Protein AF-A0A6M8U9L8-F1 (afdb_monomer_lite)

Radius of gyration: 52.96 Å; chains: 1; bounding box: 93×32×173 Å

Structure (mmCIF, N/CA/C/O backbone):
data_AF-A0A6M8U9L8-F1
#
_entry.id   AF-A0A6M8U9L8-F1
#
loop_
_atom_site.group_PDB
_atom_site.id
_atom_site.type_symbol
_atom_site.label_atom_id
_atom_site.label_alt_id
_atom_site.label_comp_id
_atom_site.label_asym_id
_atom_site.label_entity_id
_atom_site.label_seq_id
_atom_site.pdbx_PDB_ins_code
_atom_site.Cartn_x
_atom_site.Cartn_y
_atom_site.Cartn_z
_atom_site.occupancy
_atom_site.B_iso_or_equiv
_atom_site.auth_seq_id
_atom_site.auth_comp_id
_atom_site.auth_asym_id
_atom_site.auth_atom_id
_atom_site.pdbx_PDB_model_num
ATOM 1 N N . MET A 1 1 ? 26.056 -2.494 -105.503 1.00 37.75 1 MET A N 1
ATOM 2 C CA . MET A 1 1 ? 26.699 -3.694 -104.937 1.00 37.75 1 MET A CA 1
ATOM 3 C C . MET A 1 1 ? 26.930 -3.372 -103.472 1.00 37.75 1 MET A C 1
ATOM 5 O O . MET A 1 1 ? 27.810 -2.577 -103.179 1.00 37.75 1 MET A O 1
ATOM 9 N N . SER A 1 2 ? 26.021 -3.786 -102.592 1.00 46.62 2 SER A N 1
ATOM 10 C CA . SER A 1 2 ? 26.121 -3.546 -101.150 1.00 46.62 2 SER A CA 1
ATOM 11 C C . SER A 1 2 ? 26.682 -4.807 -100.513 1.00 46.62 2 SER A C 1
ATOM 13 O O . SER A 1 2 ? 25.949 -5.779 -100.346 1.00 46.62 2 SER A O 1
ATOM 15 N N . ASP A 1 3 ? 27.977 -4.791 -100.212 1.00 46.03 3 ASP A N 1
ATOM 16 C CA . ASP A 1 3 ? 28.649 -5.888 -99.523 1.00 46.03 3 ASP A CA 1
ATOM 17 C C . ASP A 1 3 ? 28.207 -5.886 -98.053 1.00 46.03 3 ASP A C 1
ATOM 19 O O . ASP A 1 3 ? 28.784 -5.211 -97.200 1.00 46.03 3 ASP A O 1
ATOM 23 N N . GLN A 1 4 ? 27.125 -6.610 -97.764 1.00 55.50 4 GLN A N 1
ATOM 24 C CA . GLN A 1 4 ? 26.787 -7.038 -96.411 1.00 55.50 4 GLN A CA 1
ATOM 25 C C . GLN A 1 4 ? 27.747 -8.165 -96.033 1.00 55.50 4 GLN A C 1
ATOM 27 O O . GLN A 1 4 ? 27.568 -9.319 -96.413 1.00 55.50 4 GLN A O 1
ATOM 32 N N . ILE A 1 5 ? 28.810 -7.807 -95.316 1.00 58.75 5 ILE A N 1
ATOM 33 C CA . ILE A 1 5 ? 29.641 -8.776 -94.610 1.00 58.75 5 ILE A CA 1
ATOM 34 C C . ILE A 1 5 ? 28.917 -9.079 -93.297 1.00 58.75 5 ILE A C 1
ATOM 36 O O . ILE A 1 5 ? 29.080 -8.362 -92.311 1.00 58.75 5 ILE A O 1
ATOM 40 N N . ASP A 1 6 ? 28.106 -10.135 -93.300 1.00 61.38 6 ASP A N 1
ATOM 41 C CA . ASP A 1 6 ? 27.538 -10.729 -92.088 1.00 61.38 6 ASP A CA 1
ATOM 42 C C . ASP A 1 6 ? 28.650 -11.472 -91.334 1.00 61.38 6 ASP A C 1
ATOM 44 O O . ASP A 1 6 ? 28.786 -12.695 -91.393 1.00 61.38 6 ASP A O 1
ATOM 48 N N . ALA A 1 7 ? 29.514 -10.717 -90.655 1.00 63.44 7 ALA A N 1
ATOM 49 C CA . ALA A 1 7 ? 30.402 -11.295 -89.659 1.00 63.44 7 ALA A CA 1
ATOM 50 C C . ALA A 1 7 ? 29.563 -11.656 -88.417 1.00 63.44 7 ALA A C 1
ATOM 52 O O . ALA A 1 7 ? 28.833 -10.794 -87.923 1.00 63.44 7 ALA A O 1
ATOM 53 N N . PRO A 1 8 ? 29.643 -12.891 -87.889 1.00 67.12 8 PRO A N 1
ATOM 54 C CA . PRO A 1 8 ? 28.975 -13.229 -86.639 1.00 67.12 8 PRO A CA 1
ATOM 55 C C . PRO A 1 8 ? 29.558 -12.373 -85.508 1.00 67.12 8 PRO A C 1
ATOM 57 O O . PRO A 1 8 ? 30.770 -12.371 -85.274 1.00 67.12 8 PRO A O 1
ATOM 60 N N . ASP A 1 9 ? 28.690 -11.623 -84.831 1.00 66.00 9 ASP A N 1
ATOM 61 C CA . ASP A 1 9 ? 29.057 -10.776 -83.701 1.00 66.00 9 ASP A CA 1
ATOM 62 C C . ASP A 1 9 ? 29.462 -11.651 -82.503 1.00 66.00 9 ASP A C 1
ATOM 64 O O . ASP A 1 9 ? 28.631 -12.115 -81.729 1.00 66.00 9 ASP A O 1
ATOM 68 N N . ASN A 1 10 ? 30.765 -11.903 -82.368 1.00 63.75 10 ASN A N 1
ATOM 69 C CA . ASN A 1 10 ? 31.366 -12.644 -81.254 1.00 63.75 10 ASN A CA 1
ATOM 70 C C . ASN A 1 10 ? 31.608 -11.757 -80.010 1.00 63.75 10 ASN A C 1
ATOM 72 O O . ASN A 1 10 ? 32.478 -12.063 -79.187 1.00 63.75 10 ASN A O 1
ATOM 76 N N . SER A 1 11 ? 30.870 -10.651 -79.855 1.00 64.75 11 SER A N 1
ATOM 77 C CA . SER A 1 11 ? 30.998 -9.747 -78.703 1.00 64.75 11 SER A CA 1
ATOM 78 C C . SER A 1 11 ? 30.590 -10.373 -77.362 1.00 64.75 11 SER A C 1
ATOM 80 O O . SER A 1 11 ? 31.027 -9.880 -76.321 1.00 64.75 11 SER A O 1
ATOM 82 N N . ASP A 1 12 ? 29.873 -11.502 -77.368 1.00 65.25 12 ASP A N 1
ATOM 83 C CA . ASP A 1 12 ? 29.506 -12.257 -76.158 1.00 65.25 12 ASP A CA 1
ATOM 84 C C . ASP A 1 12 ? 30.719 -12.813 -75.386 1.00 65.25 12 ASP A C 1
ATOM 86 O O . ASP A 1 12 ? 30.646 -13.007 -74.173 1.00 65.25 12 ASP A O 1
ATOM 90 N N . ASN A 1 13 ? 31.864 -13.012 -76.052 1.00 66.69 13 ASN A N 1
ATOM 91 C CA . ASN A 1 13 ? 33.110 -13.467 -75.417 1.00 66.69 13 ASN A CA 1
ATOM 92 C C . ASN A 1 13 ? 34.053 -12.322 -75.005 1.00 66.69 13 ASN A C 1
ATOM 94 O O . ASN A 1 13 ? 35.170 -12.569 -74.543 1.00 66.69 13 ASN A O 1
ATOM 98 N N . VAL A 1 14 ? 33.629 -11.063 -75.157 1.00 69.38 14 VAL A N 1
ATOM 99 C CA . VAL A 1 14 ? 34.424 -9.893 -74.775 1.00 69.38 14 VAL A CA 1
ATOM 100 C C . VAL A 1 14 ? 33.902 -9.347 -73.449 1.00 69.38 14 VAL A C 1
ATOM 102 O O . VAL A 1 14 ? 32.898 -8.638 -73.391 1.00 69.38 14 VAL A O 1
ATOM 105 N N . LEU A 1 15 ? 34.621 -9.637 -72.361 1.00 60.25 15 LEU A N 1
ATOM 106 C CA . LEU A 1 15 ? 34.394 -8.989 -71.069 1.00 60.25 15 LEU A CA 1
ATOM 107 C C . LEU A 1 15 ? 34.718 -7.495 -71.197 1.00 60.25 15 LEU A C 1
ATOM 109 O O . LEU A 1 15 ? 35.868 -7.069 -71.100 1.00 60.25 15 LEU A O 1
ATOM 113 N N . ALA A 1 16 ? 33.693 -6.679 -71.435 1.00 63.75 16 ALA A N 1
ATOM 114 C CA . ALA A 1 16 ? 33.822 -5.232 -71.417 1.00 63.75 16 ALA A CA 1
ATOM 115 C C . ALA A 1 16 ? 34.011 -4.768 -69.964 1.00 63.75 16 ALA A C 1
ATOM 117 O O . ALA A 1 16 ? 33.040 -4.496 -69.263 1.00 63.75 16 ALA A O 1
ATOM 118 N N . PHE A 1 17 ? 35.267 -4.655 -69.521 1.00 58.22 17 PHE A N 1
ATOM 119 C CA . PHE A 1 17 ? 35.649 -4.222 -68.166 1.00 58.22 17 PHE A CA 1
ATOM 120 C C . PHE A 1 17 ? 35.067 -2.859 -67.744 1.00 58.22 17 PHE A C 1
ATOM 122 O O . PHE A 1 17 ? 35.075 -2.522 -66.564 1.00 58.22 17 PHE A O 1
ATOM 129 N N . THR A 1 18 ? 34.555 -2.071 -68.691 1.00 62.97 18 THR A N 1
ATOM 130 C CA . THR A 1 18 ? 33.953 -0.752 -68.461 1.00 62.97 18 THR A CA 1
ATOM 131 C C . THR A 1 18 ? 32.427 -0.774 -68.359 1.00 62.97 18 THR A C 1
ATOM 133 O O . THR A 1 18 ? 31.834 0.237 -67.979 1.00 62.97 18 THR A O 1
ATOM 136 N N . LYS A 1 19 ? 31.761 -1.890 -68.687 1.00 61.91 19 LYS A N 1
ATOM 137 C CA . LYS A 1 19 ? 30.303 -2.001 -68.565 1.00 61.91 19 LYS A CA 1
ATOM 138 C C . LYS A 1 19 ? 29.949 -2.439 -67.150 1.00 61.91 19 LYS A C 1
ATOM 140 O O . LYS A 1 19 ? 30.323 -3.518 -66.703 1.00 61.91 19 LYS A O 1
ATOM 145 N N . ARG A 1 20 ? 29.186 -1.607 -66.445 1.00 63.09 20 ARG A N 1
ATOM 146 C CA . ARG A 1 20 ? 28.585 -1.998 -65.170 1.00 63.09 20 ARG A CA 1
ATOM 147 C C . ARG A 1 20 ? 27.508 -3.056 -65.445 1.00 63.09 20 ARG A C 1
ATOM 149 O O . ARG A 1 20 ? 26.636 -2.844 -66.283 1.00 63.09 20 ARG A O 1
ATOM 156 N N . PHE A 1 21 ? 27.590 -4.197 -64.761 1.00 67.00 21 PHE A N 1
ATOM 157 C CA . PHE A 1 21 ? 26.721 -5.365 -64.985 1.00 67.00 21 PHE A CA 1
ATOM 158 C C . PHE A 1 21 ? 25.262 -5.147 -64.548 1.00 67.00 21 PHE A C 1
ATOM 160 O O . PHE A 1 21 ? 24.376 -5.891 -64.958 1.00 67.00 21 PHE A O 1
ATOM 167 N N . ASP A 1 22 ? 25.003 -4.104 -63.755 1.00 74.94 22 ASP A N 1
ATOM 168 C CA . ASP A 1 22 ? 23.666 -3.659 -63.367 1.00 74.94 22 ASP A CA 1
ATOM 169 C C . ASP A 1 22 ? 23.398 -2.265 -63.955 1.00 74.94 22 ASP A C 1
ATOM 171 O O . ASP A 1 22 ? 24.148 -1.320 -63.689 1.00 74.94 22 ASP A O 1
ATOM 175 N N . LYS A 1 23 ? 22.314 -2.135 -64.733 1.00 73.31 23 LYS A N 1
ATOM 176 C CA . LYS A 1 23 ? 21.894 -0.880 -65.383 1.00 73.31 23 LYS A CA 1
ATOM 177 C C . LYS A 1 23 ? 21.602 0.246 -64.387 1.00 73.31 23 LYS A C 1
ATOM 179 O O . LYS A 1 23 ? 21.650 1.396 -64.791 1.00 73.31 23 LYS A O 1
ATOM 184 N N . ASN A 1 24 ? 21.328 -0.091 -63.122 1.00 79.38 24 ASN A N 1
ATOM 185 C CA . ASN A 1 24 ? 20.998 0.865 -62.058 1.00 79.38 24 ASN A CA 1
ATOM 186 C C . ASN A 1 24 ? 22.113 0.998 -61.000 1.00 79.38 24 ASN A C 1
ATOM 188 O O . ASN A 1 24 ? 21.875 1.489 -59.893 1.00 79.38 24 ASN A O 1
ATOM 192 N N . SER A 1 25 ? 23.314 0.486 -61.281 1.00 76.31 25 SER A N 1
ATOM 193 C CA . SER A 1 25 ? 24.465 0.554 -60.364 1.00 76.31 25 SER A CA 1
ATOM 194 C C . SER A 1 25 ? 24.912 1.989 -60.077 1.00 76.31 25 SER A C 1
ATOM 196 O O . SER A 1 25 ? 25.267 2.301 -58.947 1.00 76.31 25 SER A O 1
ATOM 198 N N . ASP A 1 26 ? 24.835 2.870 -61.070 1.00 76.62 26 ASP A N 1
ATOM 199 C CA . ASP A 1 26 ? 25.038 4.314 -60.943 1.00 76.62 26 ASP A CA 1
ATOM 200 C C . ASP A 1 26 ? 24.083 4.948 -59.920 1.00 76.62 26 ASP A C 1
ATOM 202 O O . ASP A 1 26 ? 24.523 5.640 -59.006 1.00 76.62 26 ASP A O 1
ATOM 206 N N . ILE A 1 27 ? 22.788 4.639 -59.990 1.00 80.62 27 ILE A N 1
ATOM 207 C CA . ILE A 1 27 ? 21.781 5.149 -59.051 1.00 80.62 27 ILE A CA 1
ATOM 208 C C . ILE A 1 27 ? 22.031 4.593 -57.644 1.00 80.62 27 ILE A C 1
ATOM 210 O O . ILE A 1 27 ? 21.899 5.323 -56.663 1.00 80.62 27 ILE A O 1
ATOM 214 N N . LYS A 1 28 ? 22.399 3.310 -57.525 1.00 79.00 28 LYS A N 1
ATOM 215 C CA . LYS A 1 28 ? 22.698 2.668 -56.232 1.00 79.00 28 LYS A CA 1
ATOM 216 C C . LYS A 1 28 ? 23.936 3.263 -55.560 1.00 79.00 28 LYS A C 1
ATOM 218 O O . LYS A 1 28 ? 23.901 3.483 -54.355 1.00 79.00 28 LYS A O 1
ATOM 223 N N . GLU A 1 29 ? 24.990 3.547 -56.321 1.00 78.44 29 GLU A N 1
ATOM 224 C CA . GLU A 1 29 ? 26.219 4.175 -55.815 1.00 78.44 29 GLU A CA 1
ATOM 225 C C . GLU A 1 29 ? 26.012 5.639 -55.400 1.00 78.44 29 GLU A C 1
ATOM 227 O O . GLU A 1 29 ? 26.686 6.121 -54.495 1.00 78.44 29 GLU A O 1
ATOM 232 N N . MET A 1 30 ? 25.046 6.334 -56.009 1.00 80.06 30 MET A N 1
ATOM 233 C CA . MET A 1 30 ? 24.701 7.722 -55.676 1.00 80.06 30 MET A CA 1
ATOM 234 C C . MET A 1 30 ? 23.762 7.855 -54.461 1.00 80.06 30 MET A C 1
ATOM 236 O O . MET A 1 30 ? 23.429 8.971 -54.056 1.00 80.06 30 MET A O 1
ATOM 240 N N . ARG A 1 31 ? 23.298 6.748 -53.859 1.00 82.12 31 ARG A N 1
ATOM 241 C CA . ARG A 1 31 ? 22.441 6.796 -52.663 1.00 82.12 31 ARG A CA 1
ATOM 242 C C . ARG A 1 31 ? 23.278 7.018 -51.404 1.00 82.12 31 ARG A C 1
ATOM 244 O O . ARG A 1 31 ? 24.106 6.195 -51.043 1.00 82.12 31 ARG A O 1
ATOM 251 N N . ASN A 1 32 ? 22.937 8.061 -50.647 1.00 85.81 32 ASN A N 1
ATOM 252 C CA . ASN A 1 32 ? 23.501 8.305 -49.311 1.00 85.81 32 ASN A CA 1
ATOM 253 C C . ASN A 1 32 ? 23.082 7.249 -48.271 1.00 85.81 32 ASN A C 1
ATOM 255 O O . ASN A 1 32 ? 23.735 7.098 -47.243 1.00 85.81 32 ASN A O 1
ATOM 259 N N . LEU A 1 33 ? 21.968 6.550 -48.517 1.00 85.88 33 LEU A N 1
ATOM 260 C CA . LEU A 1 33 ? 21.425 5.522 -47.636 1.00 85.88 33 LEU A CA 1
ATOM 261 C C . LEU A 1 33 ? 21.491 4.157 -48.319 1.00 85.88 33 LEU A C 1
ATOM 263 O O . LEU A 1 33 ? 20.802 3.922 -49.318 1.00 85.88 33 LEU A O 1
ATOM 267 N N . VAL A 1 34 ? 22.260 3.254 -47.715 1.00 84.38 34 VAL A N 1
ATOM 268 C CA . VAL A 1 34 ? 22.247 1.823 -48.016 1.00 84.38 34 VAL A CA 1
ATOM 269 C C . VAL A 1 34 ? 21.491 1.124 -46.892 1.00 84.38 34 VAL A C 1
ATOM 271 O O . VAL A 1 34 ? 21.920 1.132 -45.739 1.00 84.38 34 VAL A O 1
ATOM 274 N N . GLU A 1 35 ? 20.336 0.557 -47.220 1.00 81.12 35 GLU A N 1
ATOM 275 C CA . GLU A 1 35 ? 19.510 -0.177 -46.264 1.00 81.12 35 GLU A CA 1
ATOM 276 C C . GLU A 1 35 ? 20.122 -1.557 -46.013 1.00 81.12 35 GLU A C 1
ATOM 278 O O . GLU A 1 35 ? 20.337 -2.337 -46.942 1.00 81.12 35 GLU A O 1
ATOM 283 N N . ALA A 1 36 ? 20.412 -1.863 -44.748 1.00 80.38 36 ALA A N 1
ATOM 284 C CA . ALA A 1 36 ? 20.791 -3.213 -44.359 1.00 80.38 36 ALA A CA 1
ATOM 285 C C . ALA A 1 36 ? 19.568 -4.145 -44.465 1.00 80.38 36 ALA A C 1
ATOM 287 O O . ALA A 1 36 ? 18.459 -3.726 -44.115 1.00 80.38 36 ALA A O 1
ATOM 288 N N . PRO A 1 37 ? 19.741 -5.406 -44.906 1.00 80.69 37 PRO A N 1
ATOM 289 C CA . PRO A 1 37 ? 18.648 -6.367 -44.928 1.00 80.69 37 PRO A CA 1
ATOM 290 C C . PRO A 1 37 ? 18.084 -6.560 -43.510 1.00 80.69 37 PRO A C 1
ATOM 292 O O . PRO A 1 37 ? 18.851 -6.589 -42.539 1.00 80.69 37 PRO A O 1
ATOM 295 N N . PRO A 1 38 ? 16.752 -6.672 -43.362 1.00 71.38 38 PRO A N 1
ATOM 296 C CA . PRO A 1 38 ? 16.132 -6.805 -42.055 1.00 71.38 38 PRO A CA 1
ATOM 297 C C . PRO A 1 38 ? 16.594 -8.107 -41.382 1.00 71.38 38 PRO A C 1
ATOM 299 O O . PRO A 1 38 ? 16.643 -9.152 -42.032 1.00 71.38 38 PRO A O 1
ATOM 302 N N . PRO A 1 39 ? 16.932 -8.085 -40.083 1.00 71.25 39 PRO A N 1
ATOM 303 C CA . PRO A 1 39 ? 17.312 -9.297 -39.371 1.00 71.25 39 PRO A CA 1
ATOM 304 C C . PRO A 1 39 ? 16.110 -10.246 -39.244 1.00 71.25 39 PRO A C 1
ATOM 306 O O . PRO A 1 39 ? 15.077 -9.856 -38.706 1.00 71.25 39 PRO A O 1
ATOM 309 N N . GLU A 1 40 ? 16.265 -11.508 -39.660 1.00 66.88 40 GLU A N 1
ATOM 310 C CA . GLU A 1 40 ? 15.182 -12.513 -39.704 1.00 66.88 40 GLU A CA 1
ATOM 311 C C . GLU A 1 40 ? 14.533 -12.813 -38.336 1.00 66.88 40 GLU A C 1
ATOM 313 O O . GLU A 1 40 ? 13.386 -13.253 -38.274 1.00 66.88 40 GLU A O 1
ATOM 318 N N . HIS A 1 41 ? 15.235 -12.561 -37.221 1.00 62.31 41 HIS A N 1
ATOM 319 C CA . HIS A 1 41 ? 14.818 -13.022 -35.885 1.00 62.31 41 HIS A CA 1
ATOM 320 C C . HIS A 1 41 ? 14.964 -11.996 -34.749 1.00 62.31 41 HIS A C 1
ATOM 322 O O . HIS A 1 41 ? 14.997 -12.375 -33.577 1.00 62.31 41 HIS A O 1
ATOM 328 N N . LYS A 1 42 ? 15.074 -10.692 -35.037 1.00 59.59 42 LYS A N 1
ATOM 329 C CA . LYS A 1 42 ? 15.208 -9.677 -33.974 1.00 59.59 42 LYS A CA 1
ATOM 330 C C . LYS A 1 42 ? 13.934 -8.852 -33.836 1.00 59.59 42 LYS A C 1
ATOM 332 O O . LYS A 1 42 ? 13.553 -8.126 -34.745 1.00 59.59 42 LYS A O 1
ATOM 337 N N . HIS A 1 43 ? 13.311 -8.914 -32.658 1.00 59.34 43 HIS A N 1
ATOM 338 C CA . HIS A 1 43 ? 12.289 -7.946 -32.271 1.00 59.34 43 HIS A CA 1
ATOM 339 C C . HIS A 1 43 ? 12.877 -6.530 -32.325 1.00 59.34 43 HIS A C 1
ATOM 341 O O . HIS A 1 43 ? 13.947 -6.279 -31.769 1.00 59.34 43 HIS A O 1
ATOM 347 N N . HIS A 1 44 ? 12.163 -5.604 -32.971 1.00 62.16 44 HIS A N 1
ATOM 348 C CA . HIS A 1 44 ? 12.634 -4.240 -33.233 1.00 62.16 44 HIS A CA 1
ATOM 349 C C . HIS A 1 44 ? 12.971 -3.423 -31.980 1.00 62.16 44 HIS A C 1
ATOM 351 O O . HIS A 1 44 ? 13.670 -2.422 -32.088 1.00 62.16 44 HIS A O 1
ATOM 357 N N . ARG A 1 45 ? 12.486 -3.815 -30.793 1.00 69.69 45 ARG A N 1
ATOM 358 C CA . ARG A 1 45 ? 12.817 -3.133 -29.537 1.00 69.69 45 ARG A CA 1
ATOM 359 C C . ARG A 1 45 ? 13.079 -4.123 -28.419 1.00 69.69 45 ARG A C 1
ATOM 361 O O . ARG A 1 45 ? 12.251 -4.973 -28.098 1.00 69.69 45 ARG A O 1
ATOM 368 N N . CYS A 1 46 ? 14.239 -3.966 -27.801 1.00 79.44 46 CYS A N 1
ATOM 369 C CA . CYS A 1 46 ? 14.611 -4.667 -26.587 1.00 79.44 46 CYS A CA 1
ATOM 370 C C . CYS A 1 46 ? 14.068 -3.920 -25.359 1.00 79.44 46 CYS A C 1
ATOM 372 O O . CYS A 1 46 ? 14.253 -2.713 -25.248 1.00 79.44 46 CYS A O 1
ATOM 374 N N . GLN A 1 47 ? 13.457 -4.643 -24.413 1.00 77.56 47 GLN A N 1
ATOM 375 C CA . GLN A 1 47 ? 12.951 -4.087 -23.144 1.00 77.56 47 GLN A CA 1
ATOM 376 C C . GLN A 1 47 ? 13.838 -4.402 -21.925 1.00 77.56 47 GLN A C 1
ATOM 378 O O . GLN A 1 47 ? 13.474 -4.115 -20.787 1.00 77.56 47 GLN A O 1
ATOM 383 N N . HIS A 1 48 ? 15.000 -5.024 -22.122 1.00 87.12 48 HIS A N 1
ATOM 384 C CA . HIS A 1 48 ? 15.901 -5.343 -21.017 1.00 87.12 48 HIS A CA 1
ATOM 385 C C . HIS A 1 48 ? 16.525 -4.079 -20.410 1.00 87.12 48 HIS A C 1
ATOM 387 O O . HIS A 1 48 ? 17.004 -3.205 -21.128 1.00 87.12 48 HIS A O 1
ATOM 393 N N . ALA A 1 49 ? 16.602 -4.037 -19.079 1.00 84.38 49 ALA A N 1
ATOM 394 C CA . ALA A 1 49 ? 17.160 -2.899 -18.350 1.00 84.38 49 ALA A CA 1
ATOM 395 C C . ALA A 1 49 ? 18.684 -2.756 -18.514 1.00 84.38 49 ALA A C 1
ATOM 397 O O . ALA A 1 49 ? 19.200 -1.645 -18.570 1.00 84.38 49 ALA A O 1
ATOM 398 N N . ASN A 1 50 ? 19.405 -3.878 -18.602 1.00 89.81 50 ASN A N 1
ATOM 399 C CA . ASN A 1 50 ? 20.865 -3.880 -18.588 1.00 89.81 50 ASN A CA 1
ATOM 400 C C . ASN A 1 50 ? 21.431 -3.591 -19.984 1.00 89.81 50 ASN A C 1
ATOM 402 O O . ASN A 1 50 ? 21.335 -4.431 -20.888 1.00 89.81 50 ASN A O 1
ATOM 406 N N . VAL A 1 51 ? 22.079 -2.437 -20.121 1.00 92.81 51 VAL A N 1
ATOM 407 C CA . VAL A 1 51 ? 22.746 -1.988 -21.347 1.00 92.81 51 VAL A CA 1
ATOM 408 C C . VAL A 1 51 ? 24.253 -1.823 -21.136 1.00 92.81 51 VAL A C 1
ATOM 410 O O . VAL A 1 51 ? 24.738 -1.651 -20.018 1.00 92.81 51 VAL A O 1
ATOM 413 N N . LEU A 1 52 ? 25.008 -1.947 -22.219 1.00 93.12 52 LEU A N 1
ATOM 414 C CA . LEU A 1 52 ? 26.397 -1.544 -22.348 1.00 93.12 52 LEU A CA 1
ATOM 415 C C . LEU A 1 52 ? 26.406 -0.218 -23.107 1.00 93.12 52 LEU A C 1
ATOM 417 O O . LEU A 1 52 ? 25.746 -0.091 -24.137 1.00 93.12 52 LEU A O 1
ATOM 421 N N . VAL A 1 53 ? 27.121 0.758 -22.557 1.00 94.00 53 VAL A N 1
ATOM 422 C CA . VAL A 1 53 ? 27.286 2.091 -23.137 1.00 94.00 53 VAL A CA 1
ATOM 423 C C . VAL A 1 53 ? 28.624 2.111 -23.858 1.00 94.00 53 VAL A C 1
ATOM 425 O O . VAL A 1 53 ? 29.653 1.868 -23.231 1.00 94.00 53 VAL A O 1
ATOM 428 N N . ASP A 1 54 ? 28.599 2.371 -25.159 1.00 93.38 54 ASP A N 1
ATOM 429 C CA . ASP A 1 54 ? 29.799 2.583 -25.958 1.00 93.38 54 ASP A CA 1
ATOM 430 C C . ASP A 1 54 ? 29.971 4.084 -26.214 1.00 93.38 54 ASP A C 1
ATOM 432 O O . ASP A 1 54 ? 29.184 4.696 -26.941 1.00 93.38 54 ASP A O 1
ATOM 436 N N . GLU A 1 55 ? 30.977 4.689 -25.585 1.00 92.94 55 GLU A N 1
ATOM 437 C CA . GLU A 1 55 ? 31.260 6.124 -25.707 1.00 92.94 55 GLU A CA 1
ATOM 438 C C . GLU A 1 55 ? 31.814 6.497 -27.083 1.00 92.94 55 GLU A C 1
ATOM 440 O O . GLU A 1 55 ? 31.517 7.577 -27.597 1.00 92.94 55 GLU A O 1
ATOM 445 N N . HIS A 1 56 ? 32.591 5.599 -27.692 1.00 94.56 56 HIS A N 1
ATOM 446 C CA . HIS A 1 56 ? 33.253 5.852 -28.964 1.00 94.56 56 HIS A CA 1
ATOM 447 C C . HIS A 1 56 ? 32.233 5.874 -30.104 1.00 94.56 56 HIS A C 1
ATOM 449 O O . HIS A 1 56 ? 32.194 6.818 -30.892 1.00 94.56 56 HIS A O 1
ATOM 455 N N . TYR A 1 57 ? 31.362 4.863 -30.161 1.00 91.38 57 TYR A N 1
ATOM 456 C CA . TYR A 1 57 ? 30.317 4.779 -31.186 1.00 91.38 57 TYR A CA 1
ATOM 457 C C . TYR A 1 57 ? 29.012 5.479 -30.787 1.00 91.38 57 TYR A C 1
ATOM 459 O O . TYR A 1 57 ? 28.103 5.574 -31.609 1.00 91.38 57 TYR A O 1
ATOM 467 N N . ARG A 1 58 ? 28.916 5.991 -29.549 1.00 90.50 58 ARG A N 1
ATOM 468 C CA . ARG A 1 58 ? 27.705 6.599 -28.964 1.00 90.50 58 ARG A CA 1
ATOM 469 C C . ARG A 1 58 ? 26.480 5.693 -29.096 1.00 90.50 58 ARG A C 1
ATOM 471 O O . ARG A 1 58 ? 25.395 6.136 -29.471 1.00 90.50 58 ARG A O 1
ATOM 478 N N . GLN A 1 59 ? 26.663 4.410 -28.803 1.00 91.56 59 GLN A N 1
ATOM 479 C CA . GLN A 1 59 ? 25.633 3.387 -28.956 1.00 91.56 59 GLN A CA 1
ATOM 480 C C . GLN A 1 59 ? 25.341 2.702 -27.627 1.00 91.56 59 GLN A C 1
ATOM 482 O O . GLN A 1 59 ? 26.238 2.421 -26.833 1.00 91.56 59 GLN A O 1
ATOM 487 N N . LEU A 1 60 ? 24.063 2.398 -27.402 1.00 92.25 60 LEU A N 1
ATOM 488 C CA . LEU A 1 60 ? 23.642 1.524 -26.317 1.00 92.25 60 LEU A CA 1
ATOM 489 C C . LEU A 1 60 ? 23.362 0.140 -26.881 1.00 92.25 60 LEU A C 1
ATOM 491 O O . LEU A 1 60 ? 22.594 -0.007 -27.829 1.00 92.25 60 LEU A O 1
ATOM 495 N N . THR A 1 61 ? 23.945 -0.889 -26.280 1.00 91.62 61 THR A N 1
ATOM 496 C CA . THR A 1 61 ? 23.684 -2.282 -26.653 1.00 91.62 61 THR A CA 1
ATOM 497 C C . THR A 1 61 ? 23.129 -3.049 -25.467 1.00 91.62 61 THR A C 1
ATOM 499 O O . THR A 1 61 ? 23.598 -2.933 -24.339 1.00 91.62 61 THR A O 1
ATOM 502 N N . CYS A 1 62 ? 22.092 -3.849 -25.677 1.00 90.81 62 CYS A N 1
ATOM 503 C CA . CYS A 1 62 ? 21.564 -4.692 -24.619 1.00 90.81 62 CYS A CA 1
ATOM 504 C C . CYS A 1 62 ? 22.566 -5.798 -24.264 1.00 90.81 62 CYS A C 1
ATOM 506 O O . CYS A 1 62 ? 22.948 -6.587 -25.124 1.00 90.81 62 CYS A O 1
ATOM 508 N N . ARG A 1 63 ? 22.895 -5.958 -22.976 1.00 91.25 63 ARG A N 1
ATOM 509 C CA . ARG A 1 63 ? 23.806 -7.026 -22.523 1.00 91.25 63 ARG A CA 1
ATOM 510 C C . ARG A 1 63 ? 23.233 -8.441 -22.640 1.00 91.25 63 ARG A C 1
ATOM 512 O O . ARG A 1 63 ? 23.989 -9.399 -22.587 1.00 91.25 63 ARG A O 1
ATOM 519 N N . ARG A 1 64 ? 21.907 -8.587 -22.744 1.00 87.56 64 ARG A N 1
ATOM 520 C CA . ARG A 1 64 ? 21.237 -9.898 -22.825 1.00 87.56 64 ARG A CA 1
ATOM 521 C C . ARG A 1 64 ? 21.044 -10.383 -24.255 1.00 87.56 64 ARG A C 1
ATOM 523 O O . ARG A 1 64 ? 21.295 -11.546 -24.529 1.00 87.56 64 ARG A O 1
ATOM 530 N N . CYS A 1 65 ? 20.573 -9.513 -25.146 1.00 86.25 65 CYS A N 1
ATOM 531 C CA . CYS A 1 65 ? 20.254 -9.892 -26.526 1.00 86.25 65 CYS A CA 1
ATOM 532 C C . CYS A 1 65 ? 21.166 -9.246 -27.577 1.00 86.25 65 CYS A C 1
ATOM 534 O O . CYS A 1 65 ? 20.987 -9.501 -28.766 1.00 86.25 65 CYS A O 1
ATOM 536 N N . GLY A 1 66 ? 22.105 -8.384 -27.174 1.00 86.12 66 GLY A N 1
ATOM 537 C CA . GLY A 1 66 ? 23.023 -7.699 -28.089 1.00 86.12 66 GLY A CA 1
ATOM 538 C C . GLY A 1 66 ? 22.348 -6.700 -29.034 1.00 86.12 66 GLY A C 1
ATOM 539 O O . GLY A 1 66 ? 22.986 -6.215 -29.962 1.00 86.12 66 GLY A O 1
ATOM 540 N N . ALA A 1 67 ? 21.057 -6.406 -28.850 1.00 86.75 67 ALA A N 1
ATOM 541 C CA . ALA A 1 67 ? 20.344 -5.444 -29.680 1.00 86.75 67 ALA A CA 1
ATOM 542 C C . ALA A 1 67 ? 20.849 -4.023 -29.410 1.00 86.75 67 ALA A C 1
ATOM 544 O O . ALA A 1 67 ? 20.998 -3.642 -28.248 1.00 86.75 67 ALA A O 1
ATOM 545 N N . VAL A 1 68 ? 21.065 -3.242 -30.469 1.00 88.19 68 VAL A N 1
ATOM 546 C CA . VAL A 1 68 ? 21.290 -1.798 -30.353 1.00 88.19 68 VAL A CA 1
ATOM 547 C C . VAL A 1 68 ? 19.971 -1.157 -29.932 1.00 88.19 68 VAL A C 1
ATOM 549 O O . VAL A 1 68 ? 18.928 -1.423 -30.529 1.00 88.19 68 VAL A O 1
ATOM 552 N N . VAL A 1 69 ? 20.010 -0.369 -28.865 1.00 89.38 69 VAL A N 1
ATOM 553 C CA . VAL A 1 69 ? 18.853 0.316 -28.291 1.00 89.38 69 VAL A CA 1
ATOM 554 C C . VAL A 1 69 ? 19.023 1.809 -28.524 1.00 89.38 69 VAL A C 1
ATOM 556 O O . VAL A 1 69 ? 20.118 2.346 -28.362 1.00 89.38 69 VAL A O 1
ATOM 559 N N . ASP A 1 70 ? 17.936 2.479 -28.887 1.00 88.94 70 ASP A N 1
ATOM 560 C CA . ASP A 1 70 ? 17.925 3.934 -28.956 1.00 88.94 70 ASP A CA 1
ATOM 561 C C . ASP A 1 70 ? 18.054 4.542 -27.547 1.00 88.94 70 ASP A C 1
ATOM 563 O O . ASP A 1 70 ? 17.385 4.121 -26.596 1.00 88.94 70 ASP A O 1
ATOM 567 N N . ALA A 1 71 ? 18.946 5.525 -27.410 1.00 89.75 71 ALA A N 1
ATOM 568 C CA . ALA A 1 71 ? 19.269 6.123 -26.121 1.00 89.75 71 ALA A CA 1
ATOM 569 C C . ALA A 1 71 ? 18.091 6.893 -25.514 1.00 89.75 71 ALA A C 1
ATOM 571 O O . ALA A 1 71 ? 17.856 6.794 -24.307 1.00 89.75 71 ALA A O 1
ATOM 572 N N . PHE A 1 72 ? 17.333 7.630 -26.329 1.00 89.50 72 PHE A N 1
ATOM 573 C CA . PHE A 1 72 ? 16.196 8.404 -25.847 1.00 89.50 72 PHE A CA 1
ATOM 574 C C . PHE A 1 72 ? 15.056 7.482 -25.413 1.00 89.50 72 PHE A C 1
ATOM 576 O O . PHE A 1 72 ? 14.526 7.651 -24.313 1.00 89.50 72 PHE A O 1
ATOM 583 N N . ASP A 1 73 ? 14.735 6.463 -26.215 1.00 87.69 73 ASP A N 1
ATOM 584 C CA . ASP A 1 73 ? 13.713 5.467 -25.867 1.00 87.69 73 ASP A CA 1
ATOM 585 C C . ASP A 1 73 ? 14.052 4.747 -24.551 1.00 87.69 73 ASP A C 1
ATOM 587 O O . ASP A 1 73 ? 13.176 4.560 -23.699 1.00 87.69 73 ASP A O 1
ATOM 591 N N . TRP A 1 74 ? 15.322 4.371 -24.349 1.00 88.44 74 TRP A N 1
ATOM 592 C CA . TRP A 1 74 ? 15.756 3.706 -23.117 1.00 88.44 74 TRP A CA 1
ATOM 593 C C . TRP A 1 74 ? 15.643 4.625 -21.891 1.00 88.44 74 TRP A C 1
ATOM 595 O O . TRP A 1 74 ? 15.070 4.224 -20.873 1.00 88.44 74 TRP A O 1
ATOM 605 N N . ILE A 1 75 ? 16.124 5.871 -21.992 1.00 90.62 75 ILE A N 1
ATOM 606 C CA . ILE A 1 75 ? 16.034 6.862 -20.905 1.00 90.62 75 ILE A CA 1
ATOM 607 C C . ILE A 1 75 ? 14.568 7.162 -20.575 1.00 90.62 75 ILE A C 1
ATOM 609 O O . ILE A 1 75 ? 14.181 7.192 -19.403 1.00 90.62 75 ILE A O 1
ATOM 613 N N . LEU A 1 76 ? 13.723 7.344 -21.591 1.00 90.50 76 LEU A N 1
ATOM 614 C CA . LEU A 1 76 ? 12.297 7.597 -21.407 1.00 90.50 76 LEU A CA 1
ATOM 615 C C . LEU A 1 76 ? 11.604 6.420 -20.710 1.00 90.50 76 LEU A C 1
ATOM 617 O O . LEU A 1 76 ? 10.786 6.621 -19.813 1.00 90.50 76 LEU A O 1
ATOM 621 N N . ALA A 1 77 ? 11.933 5.183 -21.089 1.00 88.56 77 ALA A N 1
ATOM 622 C CA . ALA A 1 77 ? 11.392 3.998 -20.432 1.00 88.56 77 ALA A CA 1
ATOM 623 C C . ALA A 1 77 ? 11.824 3.923 -18.959 1.00 88.56 77 ALA A C 1
ATOM 625 O O . ALA A 1 77 ? 11.004 3.622 -18.086 1.00 88.56 77 ALA A O 1
ATOM 626 N N . ARG A 1 78 ? 13.090 4.246 -18.665 1.00 90.19 78 ARG A N 1
ATOM 627 C CA . ARG A 1 78 ? 13.623 4.213 -17.301 1.00 90.19 78 ARG A CA 1
ATOM 628 C C . ARG A 1 78 ? 12.995 5.277 -16.403 1.00 90.19 78 ARG A C 1
ATOM 630 O O . ARG A 1 78 ? 12.518 4.943 -15.321 1.00 90.19 78 ARG A O 1
ATOM 637 N N . THR A 1 79 ? 12.913 6.513 -16.882 1.00 91.94 79 THR A N 1
ATOM 638 C CA . THR A 1 79 ? 12.324 7.642 -16.141 1.00 91.94 79 THR A CA 1
ATOM 639 C C . THR A 1 79 ? 10.821 7.463 -15.903 1.00 91.94 79 THR A C 1
ATOM 641 O O . THR A 1 79 ? 10.322 7.781 -14.821 1.00 91.94 79 THR A O 1
ATOM 644 N N . LYS A 1 80 ? 10.086 6.872 -16.858 1.00 91.69 80 LYS A N 1
ATOM 645 C CA . LYS A 1 80 ? 8.682 6.464 -16.650 1.00 91.69 80 LYS A CA 1
ATOM 646 C C . LYS A 1 80 ? 8.550 5.407 -15.555 1.00 91.69 80 LYS A C 1
ATOM 648 O O . LYS A 1 80 ? 7.654 5.503 -14.719 1.00 91.69 80 LYS A O 1
ATOM 653 N N . GLY A 1 81 ? 9.445 4.417 -15.549 1.00 89.81 81 GLY A N 1
ATOM 654 C CA . GLY A 1 81 ? 9.512 3.406 -14.493 1.00 89.81 81 GLY A CA 1
ATOM 655 C C . GLY A 1 81 ? 9.775 4.017 -13.115 1.00 89.81 81 GLY A C 1
ATOM 656 O O . GLY A 1 81 ? 9.087 3.682 -12.158 1.00 89.81 81 GLY A O 1
ATOM 657 N N . GLU A 1 82 ? 10.711 4.959 -13.019 1.00 91.25 82 GLU A N 1
ATOM 658 C CA . GLU A 1 82 ? 11.018 5.675 -11.772 1.00 91.25 82 GLU A CA 1
ATOM 659 C C . GLU A 1 82 ? 9.842 6.527 -11.281 1.00 91.25 82 GLU A C 1
ATOM 661 O O . GLU A 1 82 ? 9.498 6.479 -10.102 1.00 91.25 82 GLU A O 1
ATOM 666 N N . SER A 1 83 ? 9.160 7.225 -12.192 1.00 92.62 83 SER A N 1
ATOM 667 C CA . SER A 1 83 ? 7.957 8.006 -11.871 1.00 92.62 83 SER A CA 1
ATOM 668 C C . SER A 1 83 ? 6.832 7.126 -11.313 1.00 92.62 83 SER A C 1
ATOM 670 O O . SER A 1 83 ? 6.131 7.519 -10.382 1.00 92.62 83 SER A O 1
ATOM 672 N N . LYS A 1 84 ? 6.673 5.908 -11.852 1.00 94.00 84 LYS A N 1
ATOM 673 C CA . LYS A 1 84 ? 5.703 4.930 -11.346 1.00 94.00 84 LYS A CA 1
ATOM 674 C C . LYS A 1 84 ? 6.050 4.478 -9.925 1.00 94.00 84 LYS A C 1
ATOM 676 O O . LYS A 1 84 ? 5.168 4.454 -9.074 1.00 94.00 84 LYS A O 1
ATOM 681 N N . ILE A 1 85 ? 7.323 4.177 -9.664 1.00 95.31 85 ILE A N 1
ATOM 682 C CA . ILE A 1 85 ? 7.798 3.780 -8.330 1.00 95.31 85 ILE A CA 1
ATOM 683 C C . ILE A 1 85 ? 7.578 4.908 -7.314 1.00 95.31 85 ILE A C 1
ATOM 685 O O . ILE A 1 85 ? 7.135 4.640 -6.200 1.00 95.31 85 ILE A O 1
ATOM 689 N N . ASP A 1 86 ? 7.846 6.165 -7.678 1.00 95.62 86 ASP A N 1
ATOM 690 C CA . ASP A 1 86 ? 7.587 7.309 -6.792 1.00 95.62 86 ASP A CA 1
ATOM 691 C C . ASP A 1 86 ? 6.095 7.432 -6.448 1.00 95.62 86 ASP A C 1
ATOM 693 O O . ASP A 1 86 ? 5.732 7.623 -5.285 1.00 95.62 86 ASP A O 1
ATOM 697 N N . TRP A 1 87 ? 5.214 7.254 -7.436 1.00 95.38 87 TRP A N 1
ATOM 698 C CA . TRP A 1 87 ? 3.770 7.259 -7.206 1.00 95.38 87 TRP A CA 1
ATOM 699 C C . TRP A 1 87 ? 3.323 6.132 -6.262 1.00 95.38 87 TRP A C 1
ATOM 701 O O . TRP A 1 87 ? 2.613 6.394 -5.289 1.00 95.38 87 TRP A O 1
ATOM 711 N N . GLU A 1 88 ? 3.796 4.903 -6.488 1.00 96.56 88 GLU A N 1
ATOM 712 C CA . GLU A 1 88 ? 3.524 3.753 -5.614 1.00 96.56 88 GLU A CA 1
ATOM 713 C C . GLU A 1 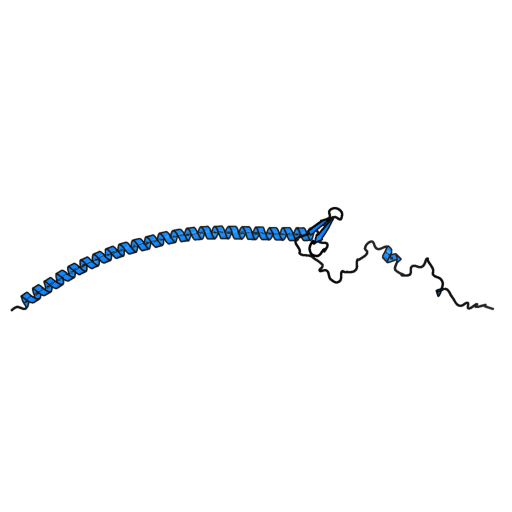88 ? 4.045 3.990 -4.188 1.00 96.56 88 GLU A C 1
ATOM 715 O O . GLU A 1 88 ? 3.343 3.728 -3.213 1.00 96.56 88 GLU A O 1
ATOM 720 N N . LEU A 1 89 ? 5.245 4.560 -4.041 1.00 97.44 89 LEU A N 1
ATOM 721 C CA . LEU A 1 89 ? 5.825 4.867 -2.734 1.00 97.44 89 LEU A CA 1
ATOM 722 C C . LEU A 1 89 ? 4.996 5.903 -1.965 1.00 97.44 89 LEU A C 1
ATOM 724 O O . LEU A 1 89 ? 4.825 5.778 -0.751 1.00 97.44 89 LEU A O 1
ATOM 728 N N . ARG A 1 90 ? 4.482 6.930 -2.651 1.00 97.06 90 ARG A N 1
ATOM 729 C CA . ARG A 1 90 ? 3.591 7.930 -2.042 1.00 97.06 90 ARG A CA 1
ATOM 730 C C . ARG A 1 90 ? 2.283 7.298 -1.578 1.00 97.06 90 ARG A C 1
ATOM 732 O O . ARG A 1 90 ? 1.873 7.565 -0.451 1.00 97.06 90 ARG A O 1
ATOM 739 N N . ALA A 1 91 ? 1.676 6.443 -2.403 1.00 97.50 91 ALA A N 1
ATOM 740 C CA . ALA A 1 91 ? 0.462 5.717 -2.039 1.00 97.50 91 ALA A CA 1
ATOM 741 C C . ALA A 1 91 ? 0.688 4.833 -0.801 1.00 97.50 91 ALA A C 1
ATOM 743 O O . ALA A 1 91 ? -0.026 4.968 0.189 1.00 97.50 91 ALA A O 1
ATOM 744 N N . LEU A 1 92 ? 1.760 4.034 -0.789 1.00 98.00 92 LEU A N 1
ATOM 745 C CA . LEU A 1 92 ? 2.112 3.182 0.353 1.00 98.00 92 LEU A CA 1
ATOM 746 C C . LEU A 1 92 ? 2.375 3.988 1.632 1.00 98.00 92 LEU A C 1
ATOM 748 O O . LEU A 1 92 ? 1.984 3.582 2.725 1.00 98.00 92 LEU A O 1
ATOM 752 N N . ARG A 1 93 ? 3.029 5.152 1.528 1.00 97.88 93 ARG A N 1
ATOM 753 C CA . ARG A 1 93 ? 3.226 6.043 2.684 1.00 97.88 93 ARG A CA 1
ATOM 754 C C . ARG A 1 93 ? 1.899 6.553 3.239 1.00 97.88 93 ARG A C 1
ATOM 756 O O . ARG A 1 93 ? 1.763 6.608 4.460 1.00 97.88 93 ARG A O 1
ATOM 763 N N . GLN A 1 94 ? 0.948 6.887 2.368 1.00 97.81 94 GLN A N 1
ATOM 764 C CA . GLN A 1 94 ? -0.389 7.315 2.773 1.00 97.81 94 GLN A CA 1
ATOM 765 C C . GLN A 1 94 ? -1.155 6.180 3.470 1.00 97.81 94 GLN A C 1
ATOM 767 O O . GLN A 1 94 ? -1.695 6.375 4.557 1.00 97.81 94 GLN A O 1
ATOM 772 N N . GLU A 1 95 ? -1.118 4.967 2.917 1.00 98.00 95 GLU A N 1
ATOM 773 C CA . GLU A 1 95 ? -1.738 3.790 3.541 1.00 98.00 95 GLU A CA 1
ATOM 774 C C . GLU A 1 95 ? -1.158 3.514 4.935 1.00 98.00 95 GLU A C 1
ATOM 776 O O . GLU A 1 95 ? -1.897 3.274 5.890 1.00 98.00 95 GLU A O 1
ATOM 781 N N . ILE A 1 96 ? 0.166 3.629 5.097 1.00 97.94 96 ILE A N 1
ATOM 782 C CA . ILE A 1 96 ? 0.820 3.493 6.406 1.00 97.94 96 ILE A CA 1
ATOM 783 C C . ILE A 1 96 ? 0.304 4.546 7.391 1.00 97.94 96 ILE A C 1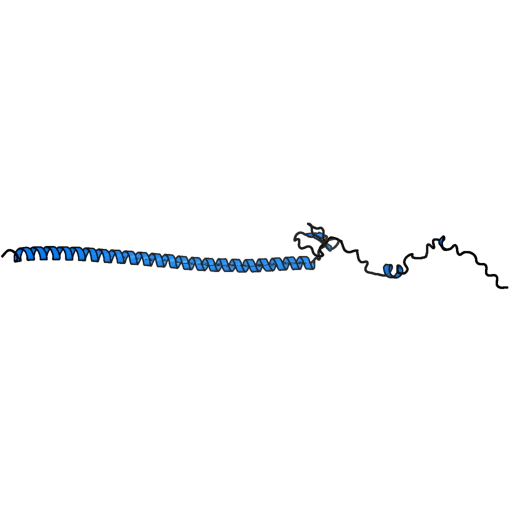
ATOM 785 O O . ILE A 1 96 ? 0.061 4.223 8.559 1.00 97.94 96 ILE A O 1
ATOM 789 N N . THR A 1 97 ? 0.157 5.804 6.965 1.00 98.06 97 THR A N 1
ATOM 790 C CA . THR A 1 97 ? -0.369 6.852 7.849 1.00 98.06 97 THR A CA 1
ATOM 791 C C . THR A 1 97 ? -1.816 6.586 8.240 1.00 98.06 97 THR A C 1
ATOM 793 O O . THR A 1 97 ? -2.144 6.690 9.425 1.00 98.06 97 THR A O 1
ATOM 796 N N . ASP A 1 98 ? -2.646 6.159 7.293 1.00 97.88 98 ASP A N 1
ATOM 797 C CA . ASP A 1 98 ? -4.063 5.883 7.521 1.00 97.88 98 ASP A CA 1
ATOM 798 C C . ASP A 1 98 ? -4.238 4.680 8.458 1.00 97.88 98 ASP A C 1
ATOM 800 O O . ASP A 1 98 ? -5.008 4.733 9.420 1.00 97.88 98 ASP A O 1
ATOM 804 N N . HIS A 1 99 ? -3.447 3.619 8.268 1.00 98.00 99 HIS A N 1
ATOM 805 C CA . HIS A 1 99 ? -3.427 2.466 9.165 1.00 98.00 99 HIS A CA 1
ATOM 806 C C . HIS A 1 99 ? -2.970 2.828 10.578 1.00 98.00 99 HIS A C 1
ATOM 808 O O . HIS A 1 99 ? -3.583 2.379 11.546 1.00 98.00 99 HIS A O 1
ATOM 814 N N . ARG A 1 100 ? -1.940 3.670 10.733 1.00 98.00 100 ARG A N 1
ATOM 815 C CA . ARG A 1 100 ? -1.498 4.137 12.060 1.00 98.00 100 ARG A CA 1
ATOM 816 C C . ARG A 1 100 ? -2.592 4.926 12.774 1.00 98.00 100 ARG A C 1
ATOM 818 O O . ARG A 1 100 ? -2.850 4.680 13.950 1.00 98.00 100 ARG A O 1
ATOM 825 N N . GLN A 1 101 ? -3.261 5.836 12.070 1.00 97.62 101 GLN A N 1
ATOM 826 C CA . GLN A 1 101 ? -4.379 6.598 12.632 1.00 97.62 101 GLN A CA 1
ATOM 827 C C . GLN A 1 101 ? -5.562 5.688 12.993 1.00 97.62 101 GLN A C 1
ATOM 829 O O . GLN A 1 101 ? -6.161 5.846 14.061 1.00 97.62 101 GLN A O 1
ATOM 834 N N . GLY A 1 102 ? -5.865 4.705 12.139 1.00 97.94 102 GLY A N 1
ATOM 835 C CA . GLY A 1 102 ? -6.882 3.686 12.388 1.00 97.94 102 GLY A CA 1
ATOM 836 C C . GLY A 1 102 ? -6.581 2.849 13.633 1.00 97.94 102 GLY A C 1
ATOM 837 O O . GLY A 1 102 ? -7.450 2.695 14.490 1.00 97.94 102 GLY A O 1
ATOM 838 N N . LEU A 1 103 ? -5.340 2.380 13.791 1.00 98.06 103 LEU A N 1
ATOM 839 C CA . LEU A 1 103 ? -4.903 1.630 14.972 1.00 98.06 103 LEU A CA 1
ATOM 840 C C . LEU A 1 103 ? -5.011 2.458 16.257 1.00 98.06 103 LEU A C 1
ATOM 842 O O . LEU A 1 103 ? -5.526 1.964 17.257 1.00 98.06 103 LEU A O 1
ATOM 846 N N . GLU A 1 104 ? -4.600 3.727 16.238 1.00 97.50 104 GLU A N 1
ATOM 847 C CA . GLU A 1 104 ? -4.735 4.614 17.403 1.00 97.50 104 GLU A CA 1
ATOM 848 C C . GLU A 1 104 ? -6.200 4.910 17.757 1.00 97.50 104 GLU A C 1
ATOM 850 O O . GLU A 1 104 ? -6.548 5.125 18.923 1.00 97.50 104 GLU A O 1
ATOM 855 N N . LYS A 1 105 ? -7.101 4.919 16.770 1.00 97.94 105 LYS A N 1
ATOM 856 C CA . LYS A 1 105 ? -8.543 5.000 17.025 1.00 97.94 105 LYS A CA 1
ATOM 857 C C . LYS A 1 105 ? -9.060 3.714 17.677 1.00 97.94 105 LYS A C 1
ATOM 859 O O . LYS A 1 105 ? -9.687 3.796 18.731 1.00 97.94 105 LYS A O 1
ATOM 864 N N . LEU A 1 106 ? -8.733 2.552 17.113 1.00 98.12 106 LEU A N 1
ATOM 865 C CA . LEU A 1 106 ? -9.150 1.250 17.645 1.00 98.12 106 LEU A CA 1
ATOM 866 C C . LEU A 1 106 ? -8.637 1.017 19.067 1.00 98.12 106 LEU A C 1
ATOM 868 O O . LEU A 1 106 ? -9.391 0.582 19.929 1.00 98.12 106 LEU A O 1
ATOM 872 N N . LYS A 1 107 ? -7.386 1.385 19.350 1.00 97.94 107 LYS A N 1
ATOM 873 C CA . LYS A 1 107 ? -6.798 1.295 20.692 1.00 97.94 107 LYS A CA 1
ATOM 874 C C . LYS A 1 107 ? -7.566 2.135 21.717 1.00 97.94 107 LYS A C 1
ATOM 876 O O . LYS A 1 107 ? -7.809 1.688 22.835 1.00 97.94 107 LYS A O 1
ATOM 881 N N . ARG A 1 108 ? -7.988 3.350 21.345 1.00 97.62 108 ARG A N 1
ATOM 882 C CA . ARG A 1 108 ? -8.838 4.192 22.208 1.00 97.62 108 ARG A CA 1
ATOM 883 C C . ARG A 1 108 ? -10.212 3.566 22.430 1.00 97.62 108 ARG A C 1
ATOM 885 O O . ARG A 1 108 ? -10.708 3.565 23.555 1.00 97.62 108 ARG A O 1
ATOM 892 N N . GLU A 1 109 ? -10.820 3.027 21.378 1.00 97.75 109 GLU A N 1
ATOM 893 C CA . GLU A 1 109 ? -12.114 2.343 21.463 1.00 97.75 109 GLU A CA 1
ATOM 894 C C . GLU A 1 109 ? -12.043 1.088 22.339 1.00 97.75 109 GLU A C 1
ATOM 896 O O . GLU A 1 109 ? -12.925 0.884 23.171 1.00 97.75 109 GLU A O 1
ATOM 901 N N . GLU A 1 110 ? -10.970 0.303 22.239 1.00 98.00 110 GLU A N 1
ATOM 902 C CA . GLU A 1 110 ? -10.721 -0.867 23.084 1.00 98.00 110 GLU A CA 1
ATOM 903 C C . GLU A 1 110 ? -10.664 -0.479 24.567 1.00 98.00 110 GLU A C 1
ATOM 905 O O . GLU A 1 110 ? -11.389 -1.047 25.387 1.00 98.00 110 GLU A O 1
ATOM 910 N N . VAL A 1 111 ? -9.859 0.533 24.914 1.00 98.19 111 VAL A N 1
ATOM 911 C CA . VAL A 1 111 ? -9.741 1.030 26.295 1.00 98.19 111 VAL A CA 1
ATOM 912 C C . VAL A 1 111 ? -11.095 1.516 26.816 1.00 98.19 111 VAL A C 1
ATOM 914 O O . VAL A 1 111 ? -11.490 1.166 27.932 1.00 98.19 111 VAL A O 1
ATOM 917 N N . ASN A 1 112 ? -11.844 2.262 26.001 1.00 97.94 112 ASN A N 1
ATOM 918 C CA . ASN A 1 112 ? -13.171 2.756 26.365 1.00 97.94 112 ASN A CA 1
ATOM 919 C C . ASN A 1 112 ? -14.177 1.614 26.573 1.00 97.94 112 ASN A C 1
ATOM 921 O O . ASN A 1 112 ? -14.900 1.599 27.571 1.00 97.94 112 ASN A O 1
ATOM 925 N N . CYS A 1 113 ? -14.221 0.634 25.669 1.00 97.94 113 CYS A N 1
ATOM 926 C CA . CYS A 1 113 ? -15.076 -0.545 25.803 1.00 97.94 113 CYS A CA 1
ATOM 927 C C . CYS A 1 113 ? -14.716 -1.355 27.050 1.00 97.94 113 CYS A C 1
ATOM 929 O O . CYS A 1 113 ? -15.604 -1.722 27.820 1.00 97.94 113 CYS A O 1
ATOM 931 N N . ARG A 1 114 ? -13.423 -1.563 27.312 1.00 98.06 114 ARG A N 1
ATOM 932 C CA . ARG A 1 114 ? -12.947 -2.261 28.510 1.00 98.06 114 ARG A CA 1
ATOM 933 C C . ARG A 1 114 ? -13.351 -1.534 29.791 1.00 98.06 114 ARG A C 1
ATOM 935 O O . ARG A 1 114 ? -13.796 -2.180 30.740 1.00 98.06 114 ARG A O 1
ATOM 942 N N . ALA A 1 115 ? -13.258 -0.205 29.813 1.00 98.12 115 ALA A N 1
ATOM 943 C CA . ALA A 1 115 ? -13.735 0.602 30.932 1.00 98.12 115 ALA A CA 1
ATOM 944 C C . ALA A 1 115 ? -15.253 0.447 31.135 1.00 98.12 115 ALA A C 1
ATOM 946 O O . ALA A 1 115 ? -15.691 0.196 32.256 1.00 98.12 115 ALA A O 1
ATOM 947 N N . ARG A 1 116 ? -16.050 0.500 30.057 1.00 97.88 116 ARG A N 1
ATOM 948 C CA . ARG A 1 116 ? -17.511 0.300 30.113 1.00 97.88 116 ARG A CA 1
ATOM 949 C C . ARG A 1 116 ? -17.887 -1.081 30.645 1.00 97.88 116 ARG A C 1
ATOM 951 O O . ARG A 1 116 ? -18.776 -1.172 31.487 1.00 97.88 116 ARG A O 1
ATOM 958 N N . ILE A 1 117 ? -17.199 -2.132 30.194 1.00 98.06 117 ILE A N 1
ATOM 959 C CA . ILE A 1 117 ? -17.390 -3.500 30.697 1.00 98.06 117 ILE A CA 1
ATOM 960 C C . ILE A 1 117 ? -17.096 -3.547 32.196 1.00 98.06 1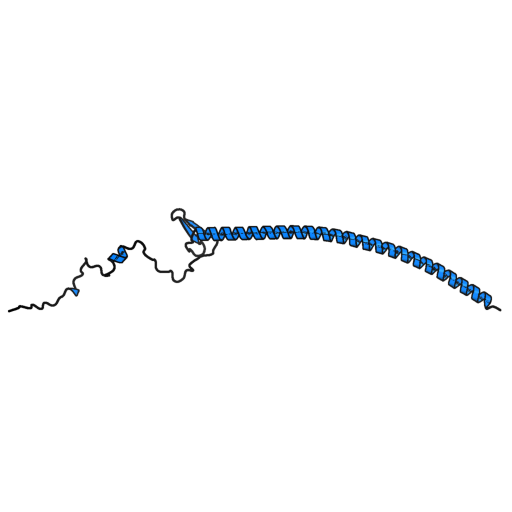17 ILE A C 1
ATOM 962 O O . ILE A 1 117 ? -17.914 -4.051 32.958 1.00 98.06 117 ILE A O 1
ATOM 966 N N . LYS A 1 118 ? -15.976 -2.962 32.636 1.00 97.94 118 LYS A N 1
ATOM 967 C CA . LYS A 1 118 ? -15.607 -2.923 34.055 1.00 97.94 118 LYS A CA 1
ATOM 968 C C . LYS A 1 118 ? -16.665 -2.201 34.899 1.00 97.94 118 LYS A C 1
ATOM 970 O O . LYS A 1 118 ? -17.054 -2.693 35.951 1.00 97.94 118 LYS A O 1
ATOM 975 N N . THR A 1 119 ? -17.181 -1.065 34.428 1.00 97.88 119 THR A N 1
ATOM 976 C CA . THR A 1 119 ? -18.275 -0.349 35.104 1.00 97.88 119 THR A CA 1
ATOM 977 C C . THR A 1 119 ? -19.555 -1.181 35.162 1.00 97.88 119 THR A C 1
ATOM 979 O O . THR A 1 119 ? -20.212 -1.208 36.199 1.00 97.88 119 THR A O 1
ATOM 982 N N . ALA A 1 120 ? -19.917 -1.870 34.077 1.00 97.69 120 ALA A N 1
ATOM 983 C CA . ALA A 1 120 ? -21.083 -2.750 34.060 1.00 97.69 120 ALA A CA 1
ATOM 984 C C . ALA A 1 120 ? -20.924 -3.931 35.032 1.00 97.69 120 ALA A C 1
ATOM 986 O O . ALA A 1 120 ? -21.876 -4.270 35.727 1.00 97.69 120 ALA A O 1
ATOM 987 N N . GLN A 1 121 ? -19.721 -4.504 35.135 1.00 98.00 121 GLN A N 1
ATOM 988 C CA . GLN A 1 121 ? -19.406 -5.561 36.099 1.00 98.00 121 GLN A CA 1
ATOM 989 C C . GLN A 1 121 ? -19.567 -5.088 37.545 1.00 98.00 121 GLN A C 1
ATOM 991 O O . GLN A 1 121 ? -20.181 -5.797 38.336 1.00 98.00 121 GLN A O 1
ATOM 996 N N . PHE A 1 122 ? -19.076 -3.891 37.885 1.00 97.75 122 PHE A N 1
ATOM 997 C CA . PHE A 1 122 ? -19.282 -3.332 39.225 1.00 97.75 122 PHE A CA 1
ATOM 998 C C . PHE A 1 122 ? -20.764 -3.118 39.532 1.00 97.75 122 PHE A C 1
ATOM 1000 O O . PHE A 1 122 ? -21.239 -3.582 40.559 1.00 97.75 122 PHE A O 1
ATOM 1007 N N . ARG A 1 123 ? -21.525 -2.528 38.601 1.00 97.62 123 ARG A N 1
ATOM 1008 C CA . ARG A 1 123 ? -22.975 -2.348 38.780 1.00 97.62 123 ARG A CA 1
ATOM 1009 C C . ARG A 1 123 ? -23.716 -3.673 38.948 1.00 97.62 123 ARG A C 1
ATOM 1011 O O . ARG A 1 123 ? -24.640 -3.748 39.745 1.00 97.62 123 ARG A O 1
ATOM 1018 N N . LEU A 1 124 ? -23.331 -4.710 38.202 1.00 97.69 124 LEU A N 1
ATOM 1019 C CA . LEU A 1 124 ? -23.901 -6.048 38.369 1.00 97.69 124 LEU A CA 1
ATOM 1020 C C . LEU A 1 124 ? -23.583 -6.630 39.747 1.00 97.69 124 LEU A C 1
ATOM 1022 O O . LEU A 1 124 ? -24.455 -7.247 40.348 1.00 97.69 124 LEU A O 1
ATOM 1026 N N . ALA A 1 125 ? -22.364 -6.432 40.253 1.00 97.56 125 ALA A N 1
ATOM 1027 C CA . ALA A 1 125 ? -21.993 -6.874 41.593 1.00 97.56 125 ALA A CA 1
ATOM 1028 C C . ALA A 1 125 ? -22.821 -6.162 42.675 1.00 97.56 125 ALA A C 1
ATOM 1030 O O . ALA A 1 125 ? -23.328 -6.832 43.572 1.00 97.56 125 ALA A O 1
ATOM 1031 N N . ASP A 1 126 ? -23.018 -4.847 42.547 1.00 97.38 126 ASP A N 1
ATOM 1032 C CA . ASP A 1 126 ? -23.848 -4.061 43.469 1.00 97.38 126 ASP A CA 1
ATOM 1033 C C . ASP A 1 126 ? -25.307 -4.548 43.454 1.00 97.38 126 ASP A C 1
ATOM 1035 O O . ASP A 1 126 ? -25.873 -4.860 44.499 1.00 97.38 126 ASP A O 1
ATOM 1039 N N . VAL A 1 127 ? -25.895 -4.718 42.263 1.00 97.69 127 VAL A N 1
ATOM 1040 C CA . VAL A 1 127 ? -27.267 -5.234 42.109 1.00 97.69 127 VAL A CA 1
ATOM 1041 C C . VAL A 1 127 ? -27.404 -6.648 42.675 1.00 97.69 127 VAL A C 1
ATOM 1043 O O . VAL A 1 127 ? -28.400 -6.951 43.326 1.00 97.69 127 VAL A O 1
ATOM 1046 N N . ASN A 1 128 ? -26.416 -7.520 42.465 1.00 97.75 128 ASN A N 1
ATOM 1047 C CA . ASN A 1 128 ? -26.434 -8.865 43.040 1.00 97.75 128 ASN A CA 1
ATOM 1048 C C . ASN A 1 128 ? -26.392 -8.824 44.573 1.00 97.75 128 ASN A C 1
ATOM 1050 O O . ASN A 1 128 ? -27.120 -9.576 45.217 1.00 97.75 128 ASN A O 1
ATOM 1054 N N . ALA A 1 129 ? -25.601 -7.924 45.162 1.00 97.25 129 ALA A N 1
ATOM 1055 C CA . ALA A 1 129 ? -25.568 -7.743 46.611 1.00 97.25 129 ALA A CA 1
ATOM 1056 C C . ALA A 1 129 ? -26.919 -7.248 47.161 1.00 97.25 129 ALA A C 1
ATOM 1058 O O . ALA A 1 129 ? -27.378 -7.735 48.200 1.00 97.25 129 ALA A O 1
ATOM 1059 N N . ASP A 1 130 ? -27.585 -6.333 46.450 1.00 97.25 130 ASP A N 1
ATOM 1060 C CA . ASP A 1 130 ? -28.929 -5.862 46.801 1.00 97.25 130 ASP A CA 1
ATOM 1061 C C . ASP A 1 130 ? -29.974 -6.984 46.698 1.00 97.25 130 ASP A C 1
ATOM 1063 O O . ASP A 1 130 ? -30.802 -7.144 47.599 1.00 97.25 130 ASP A O 1
ATOM 1067 N N . ILE A 1 131 ? -29.906 -7.807 45.645 1.00 97.44 131 ILE A N 1
ATOM 1068 C CA . ILE A 1 131 ? -30.762 -8.991 45.473 1.00 97.44 131 ILE A CA 1
ATOM 1069 C C . ILE A 1 131 ? -30.550 -9.978 46.624 1.00 97.44 131 ILE A C 1
ATOM 1071 O O . ILE A 1 131 ? -31.523 -10.448 47.212 1.00 97.44 131 ILE A O 1
ATOM 1075 N N . ASP A 1 132 ? -29.303 -10.270 46.994 1.00 97.12 132 ASP A N 1
ATOM 1076 C CA . ASP A 1 132 ? -28.991 -11.178 48.101 1.00 97.12 132 ASP A CA 1
ATOM 1077 C C . ASP A 1 132 ? -29.533 -10.663 49.437 1.00 97.12 132 ASP A C 1
ATOM 1079 O O . ASP A 1 132 ? -30.031 -11.439 50.260 1.00 97.12 132 ASP A O 1
ATOM 1083 N N . LYS A 1 133 ? -29.461 -9.348 49.664 1.00 96.75 133 LYS A N 1
ATOM 1084 C CA . LYS A 1 133 ? -30.037 -8.714 50.851 1.00 96.75 133 LYS A CA 1
ATOM 1085 C C . LYS A 1 133 ? -31.562 -8.834 50.858 1.00 96.75 133 LYS A C 1
ATOM 1087 O O . LYS A 1 133 ? -32.120 -9.298 51.852 1.00 96.75 133 LYS A O 1
ATOM 1092 N N . ALA A 1 134 ? -32.220 -8.495 49.750 1.00 96.31 134 ALA A N 1
ATOM 1093 C CA . ALA A 1 134 ? -33.669 -8.619 49.612 1.00 96.31 134 ALA A CA 1
ATOM 1094 C C . ALA A 1 134 ? -34.136 -10.075 49.783 1.00 96.31 134 ALA A C 1
ATOM 1096 O O . ALA A 1 134 ? -35.119 -10.333 50.473 1.00 96.31 134 ALA A O 1
ATOM 1097 N N . ASN A 1 135 ? -33.398 -11.045 49.236 1.00 96.69 135 ASN A N 1
ATOM 1098 C CA . ASN A 1 135 ? -33.689 -12.470 49.400 1.00 96.69 135 ASN A CA 1
ATOM 1099 C C . ASN A 1 135 ? -33.611 -12.910 50.868 1.00 96.69 135 ASN A C 1
ATOM 1101 O O . ASN A 1 135 ? -34.482 -13.643 51.336 1.00 96.69 135 ASN A O 1
ATOM 1105 N N . LYS A 1 136 ? -32.607 -12.438 51.620 1.00 96.00 136 LYS A N 1
ATOM 1106 C CA . LYS A 1 136 ? -32.499 -12.706 53.066 1.00 96.00 136 LYS A CA 1
ATOM 1107 C C . LYS A 1 136 ? -33.669 -12.104 53.842 1.00 96.00 136 LYS A C 1
ATOM 1109 O O . LYS A 1 136 ? -34.248 -12.783 54.687 1.00 96.00 136 LYS A O 1
ATOM 1114 N N . GLU A 1 137 ? -34.040 -10.861 53.544 1.00 95.75 137 GLU A N 1
ATOM 1115 C CA . GLU A 1 137 ? -35.192 -10.195 54.167 1.00 95.75 137 GLU A CA 1
ATOM 1116 C C . GLU A 1 137 ? -36.502 -10.938 53.864 1.00 95.75 137 GLU A C 1
ATOM 1118 O O . GLU A 1 137 ? -37.283 -11.223 54.774 1.00 95.75 137 GLU A O 1
ATOM 1123 N N . MET A 1 138 ? -36.712 -11.341 52.609 1.00 95.62 138 MET A N 1
ATOM 1124 C CA . MET A 1 138 ? -37.865 -12.143 52.194 1.00 95.62 138 MET A CA 1
ATOM 1125 C C . MET A 1 138 ? -37.903 -13.511 52.884 1.00 95.62 138 MET A C 1
ATOM 1127 O O . MET A 1 138 ? -38.963 -13.930 53.355 1.00 95.62 138 MET A O 1
ATOM 1131 N N . SER A 1 139 ? -36.764 -14.197 53.002 1.00 95.25 139 SER A N 1
ATOM 1132 C CA . SER A 1 139 ? -36.655 -15.464 53.739 1.00 95.25 139 SER A CA 1
ATOM 1133 C C . SER A 1 139 ? -37.029 -15.293 55.215 1.00 95.25 139 SER A C 1
ATOM 1135 O O . SER A 1 139 ? -37.770 -16.097 55.771 1.00 95.25 139 SER A O 1
ATOM 1137 N N . PHE A 1 140 ? -36.569 -14.219 55.854 1.00 95.00 140 PHE A N 1
ATOM 1138 C CA . PHE A 1 140 ? -36.903 -13.935 57.248 1.00 95.00 140 PHE A CA 1
ATOM 1139 C C . PHE A 1 140 ? -38.397 -13.633 57.442 1.00 95.00 140 PHE A C 1
ATOM 1141 O O . PHE A 1 140 ? -39.026 -14.110 58.390 1.00 95.00 140 PHE A O 1
ATOM 1148 N N . LEU A 1 141 ? -38.993 -12.846 56.542 1.00 94.88 141 LEU A N 1
ATOM 1149 C CA . LEU A 1 141 ? -40.421 -12.525 56.594 1.00 94.88 141 LEU A CA 1
ATOM 1150 C C . LEU A 1 141 ? -41.299 -13.756 56.346 1.00 94.88 141 LEU A C 1
ATOM 1152 O O . LEU A 1 141 ? -42.302 -13.935 57.038 1.00 94.88 141 LEU A O 1
ATOM 1156 N N . THR A 1 142 ? -40.924 -14.611 55.394 1.00 94.31 142 THR A N 1
ATOM 1157 C CA . THR A 1 142 ? -41.645 -15.862 55.109 1.00 94.31 142 THR A CA 1
ATOM 1158 C C . THR A 1 142 ? -41.601 -16.820 56.298 1.00 94.31 142 THR A C 1
ATOM 1160 O O . THR A 1 142 ? -42.652 -17.322 56.699 1.00 94.31 142 THR A O 1
ATOM 1163 N N . GLU A 1 143 ? -40.443 -16.974 56.946 1.00 94.25 143 GLU A N 1
ATOM 1164 C CA . GLU A 1 143 ? -40.309 -17.779 58.164 1.00 94.25 143 GLU A CA 1
ATOM 1165 C C . GLU A 1 143 ? -41.172 -17.232 59.319 1.00 94.25 143 GLU A C 1
ATOM 1167 O O . GLU A 1 143 ? -41.901 -17.982 59.977 1.00 94.25 143 GLU A O 1
ATOM 1172 N N . ARG A 1 144 ? -41.189 -15.906 59.536 1.00 9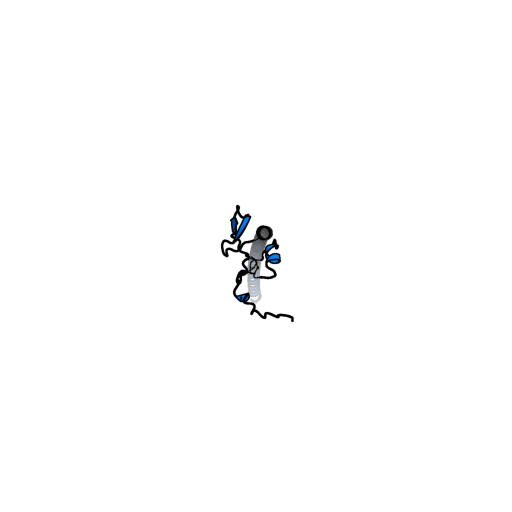3.31 144 ARG A N 1
ATOM 1173 C CA . ARG A 1 144 ? -42.066 -15.281 60.549 1.00 93.31 144 ARG A CA 1
ATOM 1174 C C . ARG A 1 144 ? -43.548 -15.471 60.242 1.00 93.31 144 ARG A C 1
ATOM 1176 O O . ARG A 1 144 ? -44.330 -15.720 61.160 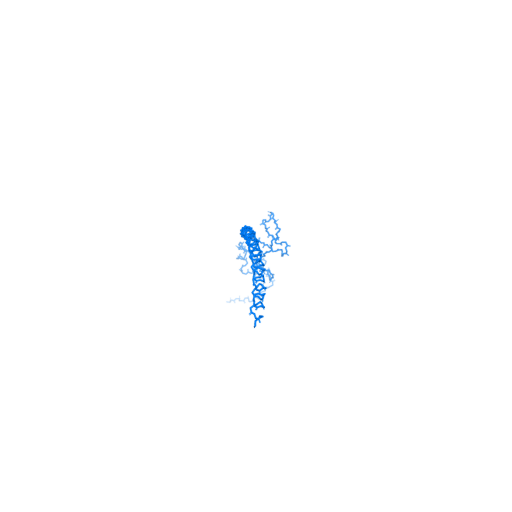1.00 93.31 144 ARG A O 1
ATOM 1183 N N . LEU A 1 145 ? -43.957 -15.354 58.980 1.00 91.88 145 LEU A N 1
ATOM 1184 C CA . LEU A 1 145 ? -45.345 -15.593 58.574 1.00 91.88 145 LEU A CA 1
ATOM 1185 C C . LEU A 1 145 ? -45.765 -17.043 58.836 1.00 91.88 145 LEU A C 1
ATOM 1187 O O . LEU A 1 145 ? -46.879 -17.276 59.312 1.00 91.88 145 LEU A O 1
ATOM 1191 N N . GLU A 1 146 ? -44.881 -18.009 58.583 1.00 92.19 146 GLU A N 1
ATOM 1192 C CA . GLU A 1 146 ? -45.114 -19.413 58.928 1.00 92.19 146 GLU A CA 1
ATOM 1193 C C . GLU A 1 146 ? -45.267 -19.628 60.434 1.00 92.19 146 GLU A C 1
ATOM 1195 O O . GLU A 1 146 ? -46.202 -20.312 60.861 1.00 92.19 146 GLU A O 1
ATOM 1200 N N . GLN A 1 147 ? -44.407 -19.016 61.252 1.00 90.94 147 G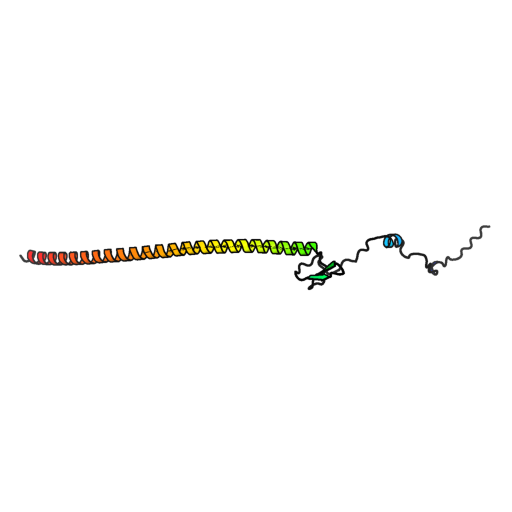LN A N 1
ATOM 1201 C CA . GLN A 1 147 ? -44.528 -19.076 62.712 1.00 90.94 147 GLN A CA 1
ATOM 1202 C C . GLN A 1 147 ? -45.875 -18.511 63.192 1.00 90.94 147 GLN A C 1
ATOM 1204 O O . GLN A 1 147 ? -46.572 -19.151 63.981 1.00 90.94 147 GLN A O 1
ATOM 1209 N N . VAL A 1 148 ? -46.297 -17.352 62.671 1.00 90.00 148 VAL A N 1
ATOM 1210 C CA . VAL A 1 148 ? -47.596 -16.744 63.014 1.00 90.00 148 VAL A CA 1
ATOM 1211 C C . VAL A 1 148 ? -48.770 -17.617 62.559 1.00 90.00 148 VAL A C 1
ATOM 1213 O O . VAL A 1 148 ? -49.744 -17.762 63.302 1.00 90.00 148 VAL A O 1
ATOM 1216 N N . ARG A 1 149 ? -48.695 -18.231 61.370 1.00 88.38 149 ARG A N 1
ATOM 1217 C CA . ARG A 1 149 ? -49.710 -19.191 60.898 1.00 88.38 149 ARG A CA 1
ATOM 1218 C C . ARG A 1 149 ? -49.842 -20.383 61.842 1.00 88.38 149 ARG A C 1
ATOM 1220 O O . ARG A 1 149 ? -50.966 -20.722 62.203 1.00 88.38 149 ARG A O 1
ATOM 1227 N N . LYS A 1 150 ? -48.723 -20.975 62.277 1.00 87.44 150 LYS A N 1
ATOM 1228 C CA . LYS A 1 150 ? -48.715 -22.091 63.241 1.00 87.44 150 LYS A CA 1
ATOM 1229 C C . LYS A 1 150 ? -49.381 -21.701 64.563 1.00 87.44 150 LYS A C 1
ATOM 1231 O O . LYS A 1 150 ? -50.194 -22.459 65.076 1.00 87.44 150 LYS A O 1
ATOM 1236 N N . LEU A 1 151 ? -49.108 -20.497 65.070 1.00 84.31 151 LEU A N 1
ATOM 1237 C CA . LEU A 1 151 ? -49.732 -19.986 66.298 1.00 84.31 151 LEU A CA 1
ATOM 1238 C C . LEU A 1 151 ? -51.243 -19.731 66.148 1.00 84.31 151 LEU A C 1
ATOM 1240 O O . LEU A 1 151 ? -51.995 -19.942 67.095 1.00 84.31 151 LEU A O 1
ATOM 1244 N N . ARG A 1 152 ? -51.708 -19.280 64.975 1.00 78.56 152 ARG A N 1
ATOM 1245 C CA . ARG A 1 152 ? -53.140 -19.033 64.715 1.00 78.56 152 ARG A CA 1
ATOM 1246 C C . ARG A 1 152 ? -53.949 -20.299 64.416 1.00 78.56 152 ARG A C 1
ATOM 1248 O O . ARG A 1 152 ? -55.139 -20.300 64.702 1.00 78.56 152 ARG A O 1
ATOM 1255 N N . GLY A 1 153 ? -53.332 -21.340 63.855 1.00 64.31 153 GLY A N 1
ATOM 1256 C CA . GLY A 1 153 ? -53.973 -22.632 63.567 1.00 64.31 153 GLY A CA 1
ATOM 1257 C C . GLY A 1 153 ? -54.050 -23.599 64.756 1.00 64.31 153 GLY A C 1
ATOM 1258 O O . GLY A 1 153 ? -54.562 -24.698 64.596 1.00 64.31 153 GLY A O 1
ATOM 1259 N N . ALA A 1 154 ? -53.538 -23.212 65.929 1.00 54.72 154 ALA A N 1
ATOM 1260 C CA . ALA A 1 154 ? -53.535 -24.014 67.156 1.00 54.72 154 ALA A CA 1
ATOM 1261 C C . ALA A 1 154 ? -54.755 -23.753 68.073 1.00 54.72 154 ALA A C 1
ATOM 1263 O O . ALA A 1 154 ? -54.639 -23.843 69.294 1.00 54.72 154 ALA A O 1
ATOM 1264 N N . ARG A 1 155 ? -55.913 -23.400 67.502 1.00 45.88 155 ARG A N 1
ATOM 1265 C CA . ARG A 1 155 ? -57.204 -23.374 68.210 1.00 45.88 155 ARG A CA 1
ATOM 1266 C C . ARG A 1 155 ? -58.159 -24.382 67.606 1.00 45.88 155 ARG A C 1
ATOM 1268 O O . ARG A 1 155 ? -58.206 -24.432 66.359 1.00 45.88 155 ARG A O 1
#

Sequence (155 aa):
MSDQIDAPDNSDNVLAFTKRFDKNSDIKEMRNLVEAPPPEHKHHRCQHANVLVDEHYRQLTCRRCGAVVDAFDWILARTKGESKIDWELRALRQEITDHRQGLEKLKREEVNCRARIKTAQFRLADVNADIDKANKEMSFLTERLEQVRKLRGAR

Organism: NCBI:txid2740817

pLDDT: mean 85.6, std 14.17, range [37.75, 98.19]

Foldseek 3Di:
DDPPPPDPPPCVPDPPVPDDPDPCVVVVVPDPDDDDDDDPDDDPADPDLAWDQDPVVRWTAHPPPRDTHDPVVNVVSVVVVVVVVVVVVVVVVVVVVVVVVVVVVVVVVVVVVVVVVVVVVVVVVVVVVVVVVVVVVVVVVVVVVVVVVVVVVPD

Secondary structure (DSSP, 8-state):
---------GGGG---TTS-SSTTHHHHHT-S--PPPPPTT--S----S-EEEETTTTEEEETTT--EE-HHHHHHHHHHHHHHHHHHHHHHHHHHHHHHHHHHHHHHHHHHHHHHHHHHHHHHHHHHHHHHHHHHHHHHHHHHHHHHHHHHS--